Protein AF-A0A7Y3MS56-F1 (afdb_monomer)

Structure (mmCIF, N/CA/C/O backbone):
data_AF-A0A7Y3MS56-F1
#
_entry.id   AF-A0A7Y3MS56-F1
#
loop_
_atom_site.group_PDB
_atom_site.id
_atom_site.type_symbol
_atom_site.label_atom_id
_atom_site.label_alt_id
_atom_site.label_comp_id
_atom_site.label_asym_id
_atom_site.label_entity_id
_atom_site.label_seq_id
_atom_site.pdbx_PDB_ins_code
_atom_site.Cartn_x
_atom_site.Cartn_y
_atom_site.Cartn_z
_atom_site.occupancy
_atom_site.B_iso_or_equiv
_atom_site.auth_seq_id
_atom_site.auth_comp_id
_atom_site.auth_asym_id
_atom_site.auth_atom_id
_atom_site.pdbx_PDB_model_num
ATOM 1 N N . ARG A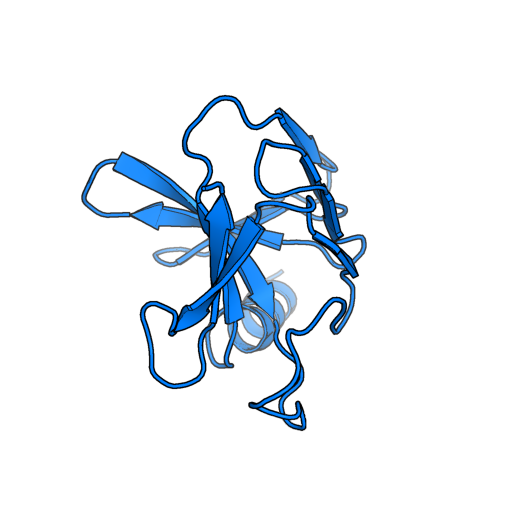 1 1 ? 13.239 -12.359 -15.893 1.00 61.53 1 ARG A N 1
ATOM 2 C CA . ARG A 1 1 ? 12.232 -11.264 -15.858 1.00 61.53 1 ARG A CA 1
ATOM 3 C C . ARG A 1 1 ? 10.798 -11.798 -15.799 1.00 61.53 1 ARG A C 1
ATOM 5 O O . ARG A 1 1 ? 10.112 -11.481 -14.840 1.00 61.53 1 ARG A O 1
ATOM 12 N N . GLN A 1 2 ? 10.362 -12.650 -16.736 1.00 67.19 2 GLN A N 1
ATOM 13 C CA . GLN A 1 2 ? 8.987 -13.186 -16.759 1.00 67.19 2 GLN A CA 1
ATOM 14 C C . GLN A 1 2 ? 8.591 -13.978 -15.497 1.00 67.19 2 GLN A C 1
ATOM 16 O O . GLN A 1 2 ? 7.520 -13.739 -14.955 1.00 67.19 2 GLN A O 1
ATOM 21 N N . ALA A 1 3 ? 9.474 -14.828 -14.955 1.00 72.62 3 ALA A N 1
ATOM 22 C CA . ALA A 1 3 ? 9.191 -15.578 -13.722 1.00 72.62 3 ALA A CA 1
ATOM 23 C C . ALA A 1 3 ? 8.921 -14.675 -12.496 1.00 72.62 3 ALA A C 1
ATOM 25 O O . ALA A 1 3 ? 8.065 -14.981 -11.674 1.00 72.62 3 ALA A O 1
ATOM 26 N N . ARG A 1 4 ? 9.604 -13.523 -12.403 1.00 71.25 4 ARG A N 1
ATOM 27 C CA . ARG A 1 4 ? 9.410 -12.547 -11.314 1.00 71.25 4 ARG A CA 1
ATOM 28 C C . ARG A 1 4 ? 8.077 -11.810 -11.459 1.00 71.25 4 ARG A C 1
ATOM 30 O O . ARG A 1 4 ? 7.377 -11.630 -10.475 1.00 71.25 4 ARG A O 1
ATOM 37 N N . VAL A 1 5 ? 7.694 -11.459 -12.688 1.00 74.25 5 VAL A N 1
ATOM 38 C CA . VAL A 1 5 ? 6.385 -10.855 -13.000 1.00 74.25 5 VAL A CA 1
ATOM 39 C C . VAL A 1 5 ? 5.240 -11.820 -12.672 1.00 74.25 5 VAL A C 1
ATOM 41 O O . VAL A 1 5 ? 4.266 -11.414 -12.044 1.00 74.25 5 VAL A O 1
ATOM 44 N N . ALA A 1 6 ? 5.373 -13.101 -13.026 1.00 75.19 6 ALA A N 1
ATOM 45 C CA . ALA A 1 6 ? 4.372 -14.121 -12.711 1.00 75.19 6 ALA A CA 1
ATOM 46 C C . ALA A 1 6 ? 4.211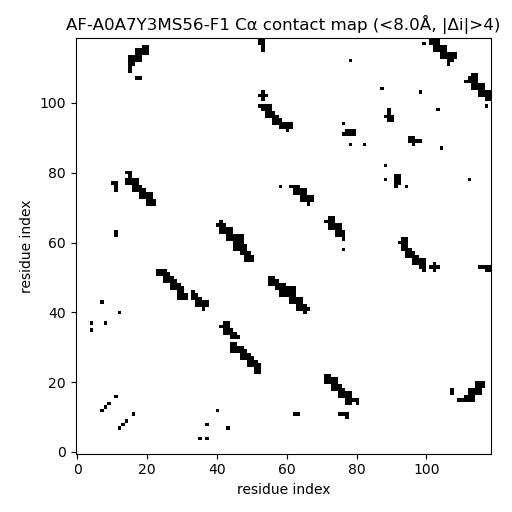 -14.334 -11.195 1.00 75.19 6 ALA A C 1
ATOM 48 O O . ALA A 1 6 ? 3.088 -14.361 -10.698 1.00 75.19 6 ALA A O 1
ATOM 49 N N . ALA A 1 7 ? 5.319 -14.408 -10.450 1.00 76.62 7 ALA A N 1
ATOM 50 C CA . ALA A 1 7 ? 5.285 -14.529 -8.992 1.00 76.62 7 ALA A CA 1
ATOM 51 C C . ALA A 1 7 ? 4.649 -13.301 -8.312 1.00 76.62 7 ALA A C 1
ATOM 53 O O . ALA A 1 7 ? 3.870 -13.446 -7.371 1.00 76.62 7 ALA A O 1
ATOM 54 N N . LEU A 1 8 ? 4.937 -12.089 -8.805 1.00 78.12 8 LEU A N 1
ATOM 55 C CA . LEU A 1 8 ? 4.306 -10.862 -8.311 1.00 78.12 8 LEU A CA 1
ATOM 56 C C . LEU A 1 8 ? 2.805 -10.843 -8.602 1.00 78.12 8 LEU A C 1
ATOM 58 O O . LEU A 1 8 ? 2.025 -10.491 -7.724 1.00 78.12 8 LEU A O 1
ATOM 62 N N . ARG A 1 9 ? 2.385 -11.275 -9.794 1.00 76.31 9 ARG A N 1
ATOM 63 C CA . ARG A 1 9 ? 0.964 -11.388 -10.133 1.00 76.31 9 ARG A CA 1
ATOM 64 C C . ARG A 1 9 ? 0.231 -12.340 -9.185 1.00 76.31 9 ARG A C 1
ATOM 66 O O . ARG A 1 9 ? -0.779 -11.946 -8.612 1.00 76.31 9 ARG A O 1
ATOM 73 N N . ALA A 1 10 ? 0.776 -13.534 -8.959 1.00 75.81 10 ALA A N 1
ATOM 74 C CA . ALA A 1 10 ? 0.177 -14.506 -8.046 1.00 75.81 10 ALA A CA 1
ATOM 75 C C . ALA A 1 10 ? 0.025 -13.944 -6.624 1.00 75.81 10 ALA A C 1
ATOM 77 O O . ALA A 1 10 ? -1.006 -14.116 -5.981 1.00 75.81 10 ALA A O 1
ATOM 78 N N . ARG A 1 11 ? 1.035 -13.210 -6.145 1.00 71.56 11 ARG A N 1
ATOM 79 C CA . ARG A 1 11 ? 1.038 -12.651 -4.790 1.00 71.56 11 ARG A CA 1
ATOM 80 C C . ARG A 1 11 ? 0.123 -11.437 -4.625 1.00 71.56 11 ARG A C 1
ATOM 82 O O . ARG A 1 11 ? -0.535 -11.329 -3.601 1.00 71.56 11 ARG A O 1
ATOM 89 N N . PHE A 1 12 ? 0.114 -10.513 -5.581 1.00 72.25 12 PHE A N 1
ATOM 90 C CA . PHE A 1 12 ? -0.552 -9.211 -5.438 1.00 72.25 12 PHE A CA 1
ATOM 91 C C . PHE A 1 12 ? -1.912 -9.124 -6.138 1.00 72.25 12 PHE A C 1
ATOM 93 O O . PHE A 1 12 ? -2.603 -8.124 -5.968 1.00 72.25 12 PHE A O 1
ATOM 100 N N . PHE A 1 13 ? -2.300 -10.128 -6.929 1.00 71.38 13 PHE A N 1
ATOM 101 C CA . PHE A 1 13 ? -3.567 -10.109 -7.658 1.00 71.38 13 PHE A CA 1
ATOM 102 C C . PHE A 1 13 ? -4.444 -11.329 -7.390 1.00 71.38 13 PHE A C 1
ATOM 104 O O . PHE A 1 13 ? -5.642 -11.163 -7.178 1.00 71.38 13 PHE A O 1
ATOM 111 N N . ASP A 1 14 ? -3.890 -12.540 -7.374 1.00 75.31 14 ASP A N 1
ATOM 112 C CA . ASP A 1 14 ? -4.724 -13.750 -7.295 1.00 75.31 14 ASP A CA 1
ATOM 113 C C . ASP A 1 14 ? -5.270 -14.011 -5.875 1.00 75.31 14 ASP A C 1
ATOM 115 O O . ASP A 1 14 ? -6.290 -14.679 -5.721 1.00 75.31 14 ASP A O 1
ATOM 119 N N . GLY A 1 15 ? -4.633 -13.447 -4.844 1.00 78.62 15 GLY A N 1
ATOM 120 C CA . GLY A 1 15 ? -5.063 -13.541 -3.446 1.00 78.62 15 GLY A CA 1
ATOM 121 C C . GLY A 1 15 ? -5.880 -12.340 -2.943 1.00 78.62 15 GLY A C 1
ATOM 122 O O . GLY A 1 15 ? -5.996 -11.325 -3.642 1.00 78.62 15 GLY A O 1
ATOM 123 N N . PRO A 1 16 ? -6.429 -12.432 -1.715 1.00 86.12 16 PRO A N 1
ATOM 124 C CA . PRO A 1 16 ? -7.053 -11.299 -1.040 1.00 86.12 16 PRO A CA 1
ATOM 125 C C . PRO A 1 16 ? -6.030 -10.183 -0.811 1.00 86.12 16 PRO A C 1
ATOM 127 O O . PRO A 1 16 ? -4.884 -10.440 -0.433 1.00 86.12 16 PRO A O 1
ATOM 130 N N . VAL A 1 17 ? -6.439 -8.931 -1.008 1.00 90.25 17 VAL A N 1
ATOM 131 C CA . VAL A 1 17 ? -5.563 -7.764 -0.831 1.00 90.25 17 VAL A CA 1
ATOM 132 C C . VAL A 1 17 ? -6.165 -6.713 0.085 1.00 90.25 17 VAL A C 1
ATOM 134 O O . VAL A 1 17 ? -7.381 -6.540 0.175 1.00 90.25 17 VAL A O 1
ATOM 137 N N . LEU A 1 18 ? -5.284 -5.974 0.749 1.00 90.69 18 LEU A N 1
ATOM 138 C CA . LEU A 1 18 ? -5.618 -4.737 1.423 1.00 90.69 18 LEU A CA 1
ATOM 139 C C . LEU A 1 18 ? -5.446 -3.596 0.430 1.00 90.69 18 LEU A C 1
ATOM 141 O O . LEU A 1 18 ? -4.382 -3.435 -0.165 1.00 90.69 18 LEU A O 1
ATOM 145 N N . VAL A 1 19 ? -6.496 -2.806 0.270 1.00 91.88 19 VAL A N 1
ATOM 146 C CA . VAL A 1 19 ? -6.565 -1.671 -0.642 1.00 91.88 19 VAL A CA 1
ATOM 147 C C . VAL A 1 19 ? -6.497 -0.376 0.159 1.00 91.88 19 VAL A C 1
ATOM 149 O O . VAL A 1 19 ? -7.237 -0.194 1.122 1.00 91.88 19 VAL A O 1
ATOM 152 N N . VAL A 1 20 ? -5.658 0.558 -0.273 1.00 90.81 20 VAL A N 1
ATOM 153 C CA . VAL A 1 20 ? -5.596 1.920 0.263 1.00 90.81 20 VAL A CA 1
ATOM 154 C C . VAL A 1 20 ? -5.901 2.895 -0.869 1.00 90.81 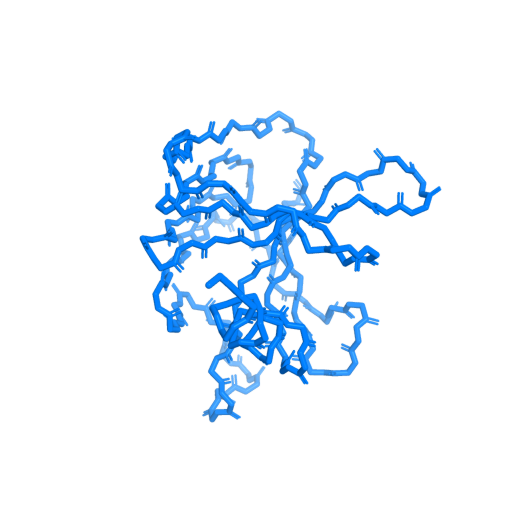20 VAL A C 1
ATOM 156 O O . VAL A 1 20 ? -5.265 2.848 -1.925 1.00 90.81 20 VAL A O 1
ATOM 159 N N . ASP A 1 21 ? -6.908 3.749 -0.681 1.00 86.62 21 ASP A N 1
ATOM 160 C CA . ASP A 1 21 ? -7.236 4.804 -1.645 1.00 86.62 21 ASP A CA 1
ATOM 161 C C . ASP A 1 21 ? -6.262 5.980 -1.470 1.00 86.62 21 ASP A C 1
ATOM 163 O O . ASP A 1 21 ? -6.016 6.424 -0.349 1.00 86.62 21 ASP A O 1
ATOM 167 N N . LEU A 1 22 ? -5.694 6.483 -2.571 1.00 82.00 22 LEU A N 1
ATOM 168 C CA . LEU A 1 22 ? -4.766 7.624 -2.547 1.00 82.00 22 LEU A CA 1
ATOM 169 C C . LEU A 1 22 ? -5.506 8.976 -2.543 1.00 82.00 22 LEU A C 1
ATOM 171 O O . LEU A 1 22 ?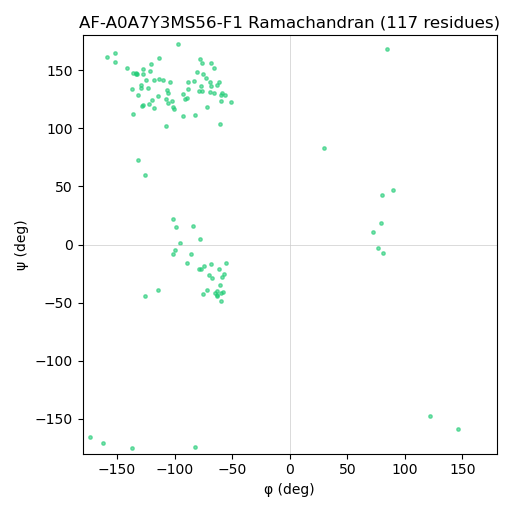 -4.933 10.024 -2.841 1.00 82.00 22 LEU A O 1
ATOM 175 N N . SER A 1 23 ? -6.803 8.980 -2.238 1.00 72.50 23 SER A N 1
ATOM 176 C CA . SER A 1 23 ? -7.587 10.203 -2.092 1.00 72.50 23 SER A CA 1
ATOM 177 C C . SER A 1 23 ? -7.161 11.014 -0.861 1.00 72.50 23 SER A C 1
ATOM 179 O O . SER A 1 23 ? -7.036 10.461 0.228 1.00 72.50 23 SER A O 1
ATOM 181 N N . GLY A 1 24 ? -7.033 12.338 -1.010 1.00 64.69 24 GLY A N 1
ATOM 182 C CA . GLY A 1 24 ? -6.987 13.264 0.132 1.00 64.69 24 GLY A CA 1
ATOM 183 C C . GLY A 1 24 ? -5.604 13.564 0.720 1.00 64.69 24 GLY A C 1
ATOM 184 O O . GLY A 1 24 ? -5.452 13.566 1.935 1.00 64.69 24 GLY A O 1
ATOM 185 N N . GLY A 1 25 ? -4.601 13.870 -0.110 1.00 70.38 25 GLY A N 1
ATOM 186 C CA . GLY A 1 25 ? -3.313 14.382 0.386 1.00 70.38 25 GLY A CA 1
ATOM 187 C C . GLY A 1 25 ? -2.375 13.296 0.916 1.00 70.38 25 GLY A C 1
ATOM 188 O O . GLY A 1 25 ? -1.740 13.461 1.952 1.00 70.38 25 GLY A O 1
ATOM 189 N N . THR A 1 26 ? -2.290 12.172 0.209 1.00 83.50 26 THR A N 1
ATOM 190 C CA . THR A 1 26 ? -1.331 11.108 0.514 1.00 83.50 26 THR A CA 1
ATOM 191 C C . THR A 1 26 ? 0.043 11.401 -0.085 1.00 83.50 26 THR A C 1
ATOM 193 O O . THR A 1 26 ? 0.132 11.811 -1.244 1.00 83.50 26 THR A O 1
ATOM 196 N N . ASN A 1 27 ? 1.110 11.100 0.651 1.00 89.31 27 ASN A N 1
ATOM 197 C CA . ASN A 1 27 ? 2.483 11.125 0.152 1.00 89.31 27 ASN A CA 1
ATOM 198 C C . ASN A 1 27 ? 3.062 9.707 0.133 1.00 89.31 27 ASN A C 1
ATOM 200 O O . ASN A 1 27 ? 2.805 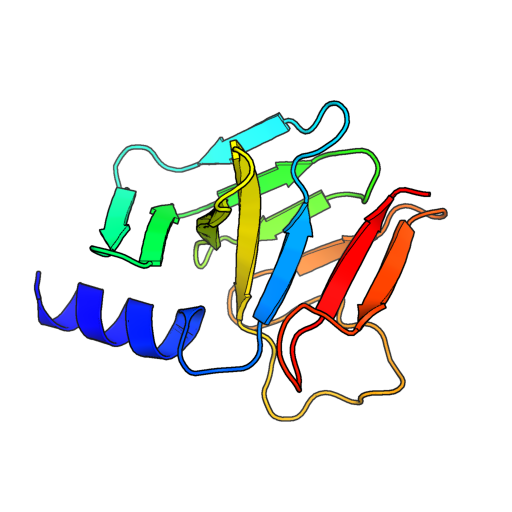8.932 1.054 1.00 89.31 27 ASN A O 1
ATOM 204 N N . TYR A 1 28 ? 3.856 9.367 -0.881 1.00 91.38 28 TYR A N 1
ATOM 205 C CA . TYR A 1 28 ? 4.502 8.058 -0.955 1.00 91.38 28 TYR A CA 1
ATOM 206 C C . TYR A 1 28 ? 5.961 8.143 -1.386 1.00 91.38 28 TYR A C 1
ATOM 208 O O . TYR A 1 28 ? 6.349 8.998 -2.179 1.00 91.38 28 TYR A O 1
ATOM 216 N N . THR A 1 29 ? 6.763 7.219 -0.873 1.00 93.50 29 THR A N 1
ATOM 217 C CA . THR A 1 29 ? 8.142 6.983 -1.295 1.00 93.50 29 THR A CA 1
ATOM 218 C C . THR A 1 29 ? 8.277 5.547 -1.780 1.00 93.50 29 THR A C 1
ATOM 220 O O . THR A 1 29 ? 7.549 4.651 -1.352 1.00 93.50 29 THR A O 1
ATOM 223 N N . PHE A 1 30 ? 9.183 5.327 -2.726 1.00 93.81 30 PHE A N 1
ATOM 224 C CA . PHE A 1 30 ? 9.418 4.015 -3.314 1.00 93.81 30 PHE A CA 1
ATOM 225 C C . PHE A 1 30 ? 10.858 3.887 -3.798 1.00 93.81 30 PHE A C 1
ATOM 227 O O . PHE A 1 30 ? 11.548 4.895 -3.966 1.00 93.81 30 PHE A O 1
ATOM 234 N N . ASN A 1 31 ? 11.302 2.659 -4.068 1.00 90.75 31 ASN A N 1
ATOM 235 C CA . ASN A 1 31 ? 12.583 2.431 -4.726 1.00 90.75 31 ASN A CA 1
ATOM 236 C C . ASN A 1 31 ? 12.446 2.578 -6.259 1.00 90.75 31 ASN A C 1
ATOM 238 O O . ASN A 1 31 ? 11.836 1.713 -6.893 1.00 90.75 31 ASN A O 1
ATOM 242 N N . PRO A 1 32 ? 13.038 3.609 -6.896 1.00 90.62 32 PRO A N 1
ATOM 243 C CA . PRO A 1 32 ? 12.932 3.807 -8.344 1.00 90.62 32 PRO A CA 1
ATOM 244 C C . PRO A 1 32 ? 13.668 2.736 -9.164 1.00 90.62 32 PRO A C 1
ATOM 246 O O . PRO A 1 32 ? 13.391 2.582 -10.351 1.00 90.62 32 PRO A O 1
ATOM 249 N N . HIS A 1 33 ? 14.578 1.976 -8.548 1.00 92.88 33 HIS A N 1
ATOM 250 C CA . HIS A 1 33 ? 15.310 0.894 -9.207 1.00 92.88 33 HIS A CA 1
ATOM 251 C C . HIS A 1 33 ? 14.559 -0.450 -9.204 1.00 92.88 33 HIS A C 1
ATOM 253 O O . HIS A 1 33 ? 14.998 -1.382 -9.875 1.00 92.88 33 HIS A O 1
ATOM 259 N N . ASP A 1 34 ? 13.431 -0.562 -8.491 1.00 90.69 34 ASP A N 1
ATOM 260 C CA . ASP A 1 34 ? 12.607 -1.780 -8.416 1.00 90.69 34 ASP A CA 1
ATOM 261 C C . ASP A 1 34 ? 11.152 -1.474 -8.796 1.00 90.69 34 ASP A C 1
ATOM 263 O O . ASP A 1 34 ? 10.224 -1.626 -8.006 1.00 90.69 34 ASP A O 1
ATOM 267 N N . VAL A 1 35 ? 10.958 -0.986 -10.023 1.00 92.38 35 VAL A N 1
ATOM 268 C CA . VAL A 1 35 ? 9.636 -0.664 -10.576 1.00 92.38 35 VAL A CA 1
ATOM 269 C C . VAL A 1 35 ? 9.321 -1.596 -11.737 1.00 92.38 35 VAL A C 1
ATOM 271 O O . VAL A 1 35 ? 10.105 -1.744 -12.682 1.00 92.38 35 VAL A O 1
ATOM 274 N N . HIS A 1 36 ? 8.156 -2.238 -11.681 1.00 89.81 36 HIS A N 1
ATOM 275 C CA . HIS A 1 36 ? 7.736 -3.224 -12.670 1.00 89.81 36 HIS A CA 1
ATOM 276 C C . HIS A 1 36 ? 6.273 -3.020 -13.063 1.00 89.81 36 HIS A C 1
ATOM 278 O O . HIS A 1 36 ? 5.367 -3.276 -12.275 1.00 89.81 36 HIS A O 1
ATOM 284 N N . ALA A 1 37 ? 6.039 -2.606 -14.308 1.00 89.12 37 ALA A N 1
ATOM 285 C CA . ALA A 1 37 ? 4.701 -2.629 -14.886 1.00 89.12 37 ALA A CA 1
ATOM 286 C C . ALA A 1 37 ? 4.218 -4.083 -15.026 1.00 89.12 37 ALA A C 1
ATOM 288 O O . ALA A 1 37 ? 4.936 -4.943 -15.545 1.00 89.12 37 ALA A O 1
ATOM 289 N N . LEU A 1 38 ? 3.010 -4.342 -14.538 1.00 84.94 38 LEU A N 1
ATOM 290 C CA . LEU A 1 38 ? 2.273 -5.585 -14.704 1.00 84.94 38 LEU A CA 1
ATOM 291 C C . LEU A 1 38 ? 1.143 -5.295 -15.695 1.00 84.94 38 LEU A C 1
ATOM 293 O O . LEU A 1 38 ? 0.143 -4.668 -15.335 1.00 84.94 38 LEU A O 1
ATOM 297 N N . ASP A 1 39 ? 1.332 -5.707 -16.950 1.00 81.19 39 ASP A N 1
ATOM 298 C CA . ASP A 1 39 ? 0.424 -5.380 -18.053 1.00 81.19 39 ASP A CA 1
ATOM 299 C C . ASP A 1 39 ? -1.037 -5.705 -17.703 1.00 81.19 39 ASP A C 1
ATOM 301 O O . ASP A 1 39 ? -1.381 -6.832 -17.343 1.00 81.19 39 ASP A O 1
ATOM 305 N N . GLY A 1 40 ? -1.897 -4.684 -17.778 1.00 80.56 40 GLY A N 1
ATOM 306 C CA . GLY A 1 40 ? -3.328 -4.784 -17.478 1.00 80.56 40 GLY A CA 1
ATOM 307 C C . GLY A 1 40 ? -3.706 -4.846 -15.992 1.00 80.56 40 GLY A C 1
ATOM 308 O O . GLY A 1 40 ? -4.898 -4.852 -15.692 1.00 80.56 40 GLY A O 1
ATOM 309 N N . LEU A 1 41 ? -2.738 -4.868 -15.067 1.00 82.44 41 LEU A N 1
ATOM 310 C CA . LEU A 1 41 ? -2.986 -4.985 -13.622 1.00 82.44 41 LEU A CA 1
ATOM 311 C C . LEU A 1 41 ? -2.567 -3.739 -12.837 1.00 82.44 41 LEU A C 1
ATOM 313 O O . LEU A 1 41 ? -3.271 -3.347 -11.911 1.00 82.44 41 LEU A O 1
ATOM 317 N N . GLY A 1 42 ? -1.447 -3.111 -13.198 1.00 89.38 42 GLY A N 1
ATOM 318 C CA . GLY A 1 42 ? -0.914 -1.933 -12.510 1.00 89.38 42 GLY A CA 1
ATOM 319 C C . GLY A 1 42 ? 0.610 -1.898 -12.519 1.00 89.38 42 GLY A C 1
ATOM 320 O O . GLY A 1 42 ? 1.251 -2.557 -13.333 1.00 89.38 42 GLY A O 1
ATOM 321 N N . THR A 1 43 ? 1.204 -1.156 -11.591 1.00 92.06 43 THR A N 1
ATOM 322 C CA . THR A 1 43 ? 2.660 -1.048 -11.448 1.00 92.06 43 THR A CA 1
ATOM 323 C C . THR A 1 43 ? 3.079 -1.486 -10.056 1.00 92.06 43 THR A C 1
ATOM 325 O O . THR A 1 43 ? 2.641 -0.918 -9.056 1.00 92.06 43 THR A O 1
ATOM 328 N N . TYR A 1 44 ? 3.927 -2.507 -9.990 1.00 92.25 44 TYR A N 1
ATOM 329 C CA . TYR A 1 44 ? 4.597 -2.900 -8.761 1.00 92.25 44 TYR A CA 1
ATOM 330 C C . TYR A 1 44 ? 5.734 -1.923 -8.458 1.00 92.25 44 TYR A C 1
ATOM 332 O O . TYR A 1 44 ? 6.565 -1.631 -9.324 1.00 92.25 44 TYR A O 1
ATOM 340 N N . TYR A 1 45 ? 5.770 -1.469 -7.213 1.00 92.75 45 TYR A N 1
ATOM 341 C CA . TYR A 1 45 ? 6.821 -0.648 -6.642 1.00 92.75 45 TYR A CA 1
ATOM 342 C C . TYR A 1 45 ? 7.472 -1.418 -5.494 1.00 92.75 45 TYR A C 1
ATOM 344 O O . TYR A 1 45 ? 6.812 -1.729 -4.503 1.00 92.75 45 TYR A O 1
ATOM 352 N N . GLY A 1 46 ? 8.761 -1.723 -5.621 1.00 90.69 46 GLY A N 1
ATOM 353 C CA . GLY A 1 46 ? 9.575 -2.258 -4.535 1.00 90.69 46 GLY A CA 1
ATOM 354 C C . GLY A 1 46 ? 9.805 -1.220 -3.442 1.00 90.69 46 GLY A C 1
ATOM 355 O O . GLY A 1 46 ? 9.716 -0.021 -3.709 1.00 90.69 46 GLY A O 1
ATOM 356 N N . THR A 1 47 ? 10.088 -1.698 -2.224 1.00 93.06 47 THR A N 1
ATOM 357 C CA . THR A 1 47 ? 10.233 -0.911 -0.983 1.00 93.06 47 THR A CA 1
ATOM 358 C C . THR A 1 47 ? 9.367 0.342 -0.988 1.00 93.06 47 THR A C 1
ATOM 360 O O . THR A 1 47 ? 9.828 1.428 -1.332 1.00 93.06 47 THR A O 1
ATOM 363 N N . PHE A 1 48 ? 8.100 0.181 -0.639 1.00 94.69 48 PHE A N 1
ATOM 364 C CA . PHE A 1 48 ? 7.096 1.224 -0.764 1.00 94.69 48 PHE A CA 1
ATOM 365 C C . PHE A 1 48 ? 6.673 1.736 0.613 1.00 94.69 48 PHE A C 1
ATOM 367 O O . PHE A 1 48 ? 6.532 0.954 1.548 1.00 94.69 48 PHE A O 1
ATOM 374 N N . ARG A 1 49 ? 6.447 3.040 0.750 1.00 94.81 49 ARG A N 1
ATOM 375 C CA . ARG A 1 49 ? 5.877 3.648 1.957 1.00 94.81 49 ARG A CA 1
ATOM 376 C C . ARG A 1 49 ? 4.848 4.686 1.552 1.00 94.81 49 ARG A C 1
ATOM 378 O O . ARG A 1 49 ? 5.124 5.505 0.684 1.00 94.81 49 ARG A O 1
ATOM 385 N N . LEU A 1 50 ? 3.683 4.669 2.183 1.00 93.75 50 LEU A N 1
ATOM 386 C CA . LEU A 1 50 ? 2.580 5.589 1.921 1.00 93.75 50 LEU A CA 1
ATOM 387 C C . LEU A 1 50 ? 2.069 6.135 3.245 1.00 93.75 50 LEU A C 1
ATOM 389 O O . LEU A 1 50 ? 1.764 5.372 4.153 1.00 93.75 50 LEU A O 1
ATOM 393 N N . ALA A 1 51 ? 1.956 7.451 3.337 1.00 92.19 51 ALA A N 1
ATOM 394 C CA . ALA A 1 51 ? 1.419 8.140 4.497 1.00 92.19 51 ALA A CA 1
ATOM 395 C C . ALA A 1 51 ? 0.264 9.044 4.068 1.00 92.19 51 ALA A C 1
ATOM 397 O O . ALA A 1 51 ? 0.313 9.682 3.013 1.00 92.19 51 ALA A O 1
ATOM 398 N N . GLY A 1 52 ? -0.772 9.116 4.893 1.00 91.06 52 GLY A N 1
ATOM 399 C CA . GLY A 1 52 ? -1.910 9.990 4.658 1.00 91.06 52 GLY A CA 1
ATOM 400 C C . GLY A 1 52 ? -2.887 9.998 5.829 1.00 91.06 52 GLY A C 1
ATOM 401 O O . GLY A 1 52 ? -2.569 9.491 6.903 1.00 91.06 52 GLY A O 1
ATOM 402 N N . PRO A 1 53 ? -4.103 10.529 5.626 1.00 89.38 53 PRO A N 1
ATOM 403 C CA . PRO A 1 53 ? -5.121 10.595 6.677 1.00 89.38 53 PRO A CA 1
ATOM 404 C C . PRO A 1 53 ? -5.561 9.222 7.210 1.00 89.38 53 PRO A C 1
ATOM 406 O O . PRO A 1 53 ? -6.060 9.120 8.326 1.00 89.38 53 PRO A O 1
ATOM 409 N N . PHE A 1 54 ? -5.352 8.157 6.429 1.00 88.88 54 PHE A N 1
ATOM 410 C CA . PHE A 1 54 ? -5.618 6.782 6.850 1.00 88.88 54 PHE A CA 1
ATOM 411 C C . PHE A 1 54 ? -4.570 6.241 7.844 1.00 88.88 54 PHE A C 1
ATOM 413 O O . PHE A 1 54 ? -4.830 5.249 8.522 1.00 88.88 54 PHE A O 1
ATOM 420 N N . GLY A 1 55 ? -3.388 6.864 7.919 1.00 90.94 55 GLY A N 1
ATOM 421 C CA . GLY A 1 55 ? -2.237 6.378 8.674 1.00 90.94 55 GLY A CA 1
ATOM 422 C C . GLY A 1 55 ? -1.000 6.163 7.800 1.00 90.94 55 GLY A C 1
ATOM 423 O O . GLY A 1 55 ? -0.770 6.904 6.839 1.00 90.94 55 GLY A O 1
ATOM 424 N N . ILE A 1 56 ? -0.184 5.168 8.154 1.00 93.00 56 ILE A N 1
ATOM 425 C CA . ILE A 1 56 ? 1.102 4.877 7.508 1.00 93.00 56 ILE A CA 1
ATOM 426 C C . ILE A 1 56 ? 1.149 3.407 7.097 1.00 93.00 56 ILE A C 1
ATOM 428 O O . ILE A 1 56 ? 1.080 2.514 7.932 1.00 93.00 56 ILE A O 1
ATOM 432 N N . LEU A 1 57 ? 1.303 3.163 5.799 1.00 93.88 57 LEU A N 1
ATOM 433 C CA . LEU A 1 57 ? 1.581 1.852 5.225 1.00 93.88 57 LEU A CA 1
ATOM 434 C C . LEU A 1 57 ? 3.071 1.764 4.892 1.00 93.88 57 LEU A C 1
ATOM 436 O O . LEU A 1 57 ? 3.555 2.496 4.026 1.00 93.88 57 LEU A O 1
ATOM 440 N N . GLU A 1 58 ? 3.778 0.832 5.518 1.00 94.75 58 GLU A N 1
ATOM 441 C CA . GLU A 1 58 ? 5.143 0.467 5.147 1.00 94.75 58 GLU A CA 1
ATOM 442 C C . GLU A 1 58 ? 5.131 -0.899 4.472 1.00 94.75 58 GLU A C 1
ATOM 444 O O . GLU A 1 58 ? 4.630 -1.874 5.011 1.00 94.75 58 GLU A O 1
ATOM 449 N N . ALA A 1 59 ? 5.677 -0.989 3.268 1.00 94.75 59 ALA A N 1
ATOM 450 C CA . ALA A 1 59 ? 5.690 -2.196 2.458 1.00 94.75 59 ALA A CA 1
ATOM 451 C C . ALA A 1 59 ? 7.107 -2.445 1.919 1.00 94.75 59 ALA A C 1
ATOM 453 O O . ALA A 1 59 ? 7.370 -2.248 0.727 1.00 94.75 59 ALA A O 1
ATOM 454 N N . PRO A 1 60 ? 8.058 -2.882 2.769 1.00 93.25 60 PRO A N 1
ATOM 455 C CA . PRO A 1 60 ? 9.402 -3.253 2.324 1.00 93.25 60 PRO A CA 1
ATOM 456 C C . PRO A 1 60 ? 9.385 -4.385 1.283 1.00 93.25 60 PRO A C 1
ATOM 458 O O . PRO A 1 60 ? 10.253 -4.436 0.417 1.00 93.25 60 PRO A O 1
ATOM 461 N N . GLY A 1 61 ? 8.367 -5.253 1.314 1.00 89.88 61 GLY A N 1
ATOM 462 C CA . GLY A 1 61 ? 8.111 -6.280 0.298 1.00 89.88 61 GLY A CA 1
ATOM 463 C C . GLY A 1 61 ? 7.459 -5.761 -0.989 1.00 89.88 61 GLY A C 1
ATOM 464 O O . GLY A 1 61 ? 7.125 -6.568 -1.856 1.00 89.88 61 GLY A O 1
ATOM 465 N N . GLY A 1 62 ? 7.277 -4.444 -1.096 1.00 92.31 62 GLY A N 1
ATOM 466 C CA . GLY A 1 62 ? 6.672 -3.749 -2.221 1.00 92.31 62 GLY A CA 1
ATOM 467 C C . GLY A 1 62 ? 5.148 -3.686 -2.175 1.00 92.31 62 GLY A C 1
ATOM 468 O O . GLY A 1 62 ? 4.485 -4.359 -1.384 1.00 92.31 62 GLY A O 1
ATOM 469 N N . ALA A 1 63 ? 4.594 -2.854 -3.049 1.00 93.50 63 ALA A N 1
ATOM 470 C CA . ALA A 1 63 ? 3.161 -2.656 -3.195 1.00 93.50 63 ALA A CA 1
ATOM 471 C C . ALA A 1 63 ? 2.775 -2.503 -4.670 1.00 93.50 63 ALA A C 1
ATOM 473 O O . ALA A 1 63 ? 3.564 -2.036 -5.493 1.00 93.50 63 ALA A O 1
ATOM 474 N N . LEU A 1 64 ? 1.547 -2.888 -5.010 1.00 93.06 64 LEU A N 1
ATOM 475 C CA . LEU A 1 64 ? 1.006 -2.749 -6.359 1.00 93.06 64 LEU A CA 1
ATOM 476 C C . LEU A 1 64 ? 0.102 -1.517 -6.419 1.00 93.06 64 LEU A C 1
ATOM 478 O O . LEU A 1 64 ? -0.933 -1.464 -5.754 1.00 93.06 64 LEU A O 1
ATOM 482 N N . MET A 1 65 ? 0.482 -0.535 -7.232 1.00 92.31 65 MET A N 1
ATOM 483 C CA . MET A 1 65 ? -0.351 0.627 -7.519 1.00 92.31 65 MET A CA 1
ATOM 484 C C . MET A 1 65 ? -1.208 0.354 -8.750 1.00 92.31 65 MET A C 1
ATOM 486 O O . MET A 1 65 ? -0.695 0.037 -9.824 1.00 92.31 65 MET A O 1
ATOM 490 N N . ILE A 1 66 ? -2.515 0.512 -8.593 1.00 90.88 66 ILE A N 1
ATOM 491 C CA . ILE A 1 66 ? -3.503 0.309 -9.645 1.00 90.88 66 ILE A CA 1
ATOM 492 C C . ILE A 1 66 ? -4.234 1.617 -9.919 1.00 90.88 66 ILE A C 1
ATOM 494 O O . ILE A 1 66 ? -4.564 2.371 -9.000 1.00 90.88 66 ILE A O 1
ATOM 498 N N . GLU A 1 67 ? -4.522 1.879 -11.187 1.00 86.75 67 GLU A N 1
ATOM 499 C CA . GLU A 1 67 ? -5.394 2.973 -11.587 1.00 86.75 67 GLU A CA 1
ATOM 500 C C . GLU A 1 67 ? -6.768 2.412 -11.948 1.00 86.75 67 GLU A C 1
ATOM 502 O O . GLU A 1 67 ? -6.918 1.507 -12.766 1.00 86.75 67 GLU A O 1
ATOM 507 N N . THR A 1 68 ? -7.796 2.920 -11.281 1.00 81.19 68 THR A N 1
ATOM 508 C CA . THR A 1 68 ? -9.177 2.522 -11.547 1.00 81.19 68 THR A CA 1
ATOM 509 C C . THR A 1 68 ? -9.703 3.208 -12.805 1.00 81.19 68 THR A C 1
ATOM 511 O O . THR A 1 68 ? -9.267 4.298 -13.162 1.00 81.19 68 THR A O 1
ATOM 514 N N . LYS A 1 69 ? -10.757 2.647 -13.414 1.00 75.94 69 LYS A N 1
ATOM 515 C CA . LYS A 1 69 ? -11.438 3.233 -14.589 1.00 75.94 69 LYS A CA 1
ATOM 516 C C . LYS A 1 69 ? -11.936 4.676 -14.396 1.00 75.94 69 LYS A C 1
ATOM 518 O O . LYS A 1 69 ? -12.286 5.330 -15.367 1.00 75.94 69 LYS A O 1
ATOM 523 N N . ARG A 1 70 ? -12.015 5.162 -13.151 1.00 76.69 70 ARG A N 1
ATOM 524 C CA . ARG A 1 70 ? -12.433 6.530 -12.802 1.00 76.69 70 ARG A CA 1
ATOM 525 C C . ARG A 1 70 ? -11.246 7.473 -12.534 1.00 76.69 70 ARG A C 1
ATOM 527 O O . ARG A 1 70 ? -11.447 8.505 -11.904 1.00 76.69 70 ARG A O 1
ATOM 534 N N . GLY A 1 71 ? -10.024 7.098 -12.927 1.00 79.06 71 GLY A N 1
ATOM 535 C CA . GLY A 1 71 ? -8.802 7.895 -12.738 1.00 79.06 71 GLY A CA 1
ATOM 536 C C . GLY A 1 71 ? -8.293 7.958 -11.293 1.00 79.06 71 GLY A C 1
ATOM 537 O O . GLY A 1 71 ? -7.419 8.759 -10.973 1.00 79.06 71 GLY A O 1
ATOM 538 N N . ARG A 1 72 ? -8.843 7.141 -10.382 1.00 82.69 72 ARG A N 1
ATOM 539 C CA . ARG A 1 72 ? -8.364 7.070 -8.990 1.00 82.69 72 ARG A CA 1
ATOM 540 C C . ARG A 1 72 ? -7.256 6.045 -8.868 1.00 82.69 72 ARG A C 1
ATOM 542 O O . ARG A 1 72 ? -7.435 4.915 -9.328 1.00 82.69 72 ARG A O 1
ATOM 549 N N . ARG A 1 73 ? -6.173 6.416 -8.191 1.00 88.88 73 ARG A N 1
ATOM 550 C CA . ARG A 1 73 ? -5.073 5.511 -7.852 1.00 88.88 73 ARG A CA 1
ATOM 551 C C . ARG A 1 73 ? -5.345 4.829 -6.521 1.00 88.88 73 ARG A C 1
ATOM 553 O O . ARG A 1 73 ? -5.833 5.453 -5.583 1.00 88.88 73 ARG A O 1
ATOM 560 N N . ARG A 1 74 ? -5.021 3.547 -6.450 1.00 90.75 74 ARG A N 1
ATOM 561 C CA . ARG A 1 74 ? -5.088 2.747 -5.229 1.00 90.75 74 ARG A CA 1
ATOM 562 C C . ARG A 1 74 ? -3.800 1.971 -5.077 1.00 90.75 74 ARG A C 1
ATOM 564 O O . ARG A 1 74 ? -3.217 1.548 -6.071 1.00 90.75 74 ARG A O 1
ATOM 571 N N . VAL A 1 75 ? -3.380 1.772 -3.842 1.00 92.19 75 VAL A N 1
ATOM 572 C CA . VAL A 1 75 ? -2.272 0.882 -3.508 1.00 92.19 75 VAL A CA 1
ATOM 573 C C . VAL A 1 75 ? -2.843 -0.401 -2.935 1.00 92.19 75 VAL A C 1
ATOM 575 O O . VAL A 1 75 ? -3.823 -0.374 -2.196 1.00 92.19 75 VAL A O 1
ATOM 578 N N . THR A 1 76 ? -2.243 -1.523 -3.311 1.00 92.00 76 THR A N 1
ATOM 579 C CA . THR A 1 76 ? -2.652 -2.854 -2.879 1.00 92.00 76 THR A CA 1
ATOM 580 C C . THR A 1 76 ? -1.464 -3.636 -2.338 1.00 92.00 76 THR A C 1
ATOM 582 O O . THR A 1 76 ? -0.366 -3.599 -2.905 1.00 92.00 76 THR A O 1
ATOM 585 N N . VAL A 1 77 ? -1.689 -4.334 -1.227 1.00 91.81 77 VAL A N 1
ATOM 586 C CA . VAL A 1 77 ? -0.722 -5.232 -0.581 1.00 91.81 77 VAL A CA 1
ATOM 587 C C . VAL A 1 77 ? -1.410 -6.555 -0.214 1.00 91.81 77 VAL A C 1
ATOM 589 O O . VAL A 1 77 ? -2.610 -6.554 0.062 1.00 91.81 77 VAL A O 1
ATOM 592 N N . PRO A 1 78 ? -0.704 -7.698 -0.240 1.00 90.19 78 PRO A N 1
ATOM 593 C CA . PRO A 1 78 ? -1.311 -9.013 -0.038 1.00 90.19 78 PRO A CA 1
ATOM 594 C C . PRO A 1 78 ? -1.782 -9.207 1.401 1.00 90.19 78 PRO A C 1
ATOM 596 O O . PRO A 1 78 ? -1.011 -9.000 2.334 1.00 90.19 78 PRO A O 1
ATOM 599 N N . LEU A 1 79 ? -3.011 -9.666 1.600 1.00 86.19 79 LEU A N 1
ATOM 600 C CA . LEU A 1 79 ? -3.480 -10.066 2.924 1.00 86.19 79 LEU A CA 1
ATOM 601 C C . LEU A 1 79 ? -2.994 -11.484 3.267 1.00 86.19 79 LEU A C 1
ATOM 603 O O . LEU A 1 79 ? -2.866 -12.319 2.370 1.00 86.19 79 LEU A O 1
ATOM 607 N N . PRO A 1 80 ? -2.737 -11.786 4.552 1.00 76.25 80 PRO A N 1
ATOM 608 C CA . PRO A 1 80 ? -2.547 -13.164 4.986 1.00 76.25 80 PRO A CA 1
ATOM 609 C C . PRO A 1 80 ? -3.831 -13.981 4.757 1.00 76.25 80 PRO A C 1
ATOM 611 O O . PRO A 1 80 ? -4.938 -13.500 5.011 1.00 76.25 80 PRO A O 1
ATOM 614 N N . ASN A 1 81 ? -3.684 -15.209 4.250 1.00 68.12 81 ASN A N 1
ATOM 615 C CA . ASN A 1 81 ? -4.810 -16.094 3.916 1.00 68.12 81 ASN A CA 1
ATOM 616 C C . ASN A 1 81 ? -5.552 -16.613 5.160 1.00 68.12 81 ASN A C 1
ATOM 618 O O . ASN A 1 81 ? -6.732 -16.939 5.081 1.00 68.12 81 ASN A O 1
ATOM 622 N N . ASP A 1 82 ? -4.863 -16.681 6.294 1.00 65.00 82 ASP A N 1
ATOM 623 C CA . ASP A 1 82 ? -5.301 -17.206 7.589 1.00 65.00 82 ASP A CA 1
ATOM 624 C C . ASP A 1 82 ? -5.698 -16.102 8.581 1.00 65.00 82 ASP A C 1
ATOM 626 O O . ASP A 1 82 ? -5.701 -16.304 9.793 1.00 65.00 82 ASP A O 1
ATOM 630 N N . ARG A 1 83 ? -6.038 -14.914 8.076 1.00 69.06 83 ARG A N 1
ATOM 631 C CA . ARG A 1 83 ? -6.419 -13.791 8.931 1.00 69.06 83 ARG A CA 1
ATOM 632 C C . ARG A 1 83 ? -7.766 -14.014 9.608 1.00 69.06 83 ARG A C 1
ATOM 634 O O . ARG A 1 83 ? -8.741 -14.423 8.971 1.00 69.06 83 ARG A O 1
ATOM 641 N N . ASP A 1 84 ? -7.823 -13.621 10.873 1.00 63.78 84 ASP A N 1
ATOM 642 C CA . ASP A 1 84 ? -9.083 -13.371 11.555 1.00 63.78 84 ASP A CA 1
ATOM 643 C C . ASP A 1 84 ? -9.843 -12.261 10.806 1.00 63.78 84 ASP A C 1
ATOM 645 O O . ASP A 1 84 ? -9.280 -11.219 10.455 1.00 63.78 84 ASP A O 1
ATOM 649 N N . ARG A 1 85 ? -11.113 -12.519 10.483 1.00 62.94 85 ARG A N 1
ATOM 650 C CA . ARG A 1 85 ? -11.967 -11.562 9.768 1.00 62.94 85 ARG A CA 1
ATOM 651 C C . ARG A 1 85 ? -12.502 -10.473 10.693 1.00 62.94 85 ARG A C 1
ATOM 653 O O . ARG A 1 85 ? -12.854 -9.410 10.185 1.00 62.94 85 ARG A O 1
ATOM 660 N N . ASP A 1 86 ? -12.516 -10.726 11.999 1.00 63.06 86 ASP A N 1
ATOM 661 C CA . ASP A 1 86 ? -13.051 -9.817 13.009 1.00 63.06 86 ASP A CA 1
ATOM 662 C C . ASP A 1 86 ? -11.983 -8.840 13.528 1.00 63.06 86 ASP A C 1
ATOM 664 O O . ASP A 1 86 ? -12.310 -7.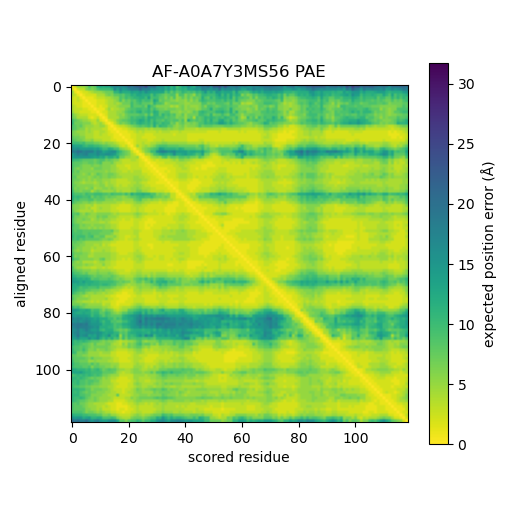788 14.079 1.00 63.06 86 ASP A O 1
ATOM 668 N N . THR A 1 87 ? -10.701 -9.134 13.276 1.00 65.75 87 THR A N 1
ATOM 669 C CA . THR A 1 87 ? -9.572 -8.283 13.667 1.00 65.75 87 THR A CA 1
ATOM 670 C C . THR A 1 87 ? -8.975 -7.555 12.450 1.00 65.75 87 THR A C 1
ATOM 672 O O . THR A 1 87 ? -8.515 -8.201 11.504 1.00 65.75 87 THR A O 1
ATOM 675 N N . PRO A 1 88 ? -8.923 -6.208 12.444 1.00 67.81 88 PRO A N 1
ATOM 676 C CA . PRO A 1 88 ? -8.302 -5.447 11.362 1.00 67.81 88 PRO A CA 1
ATOM 677 C C . PRO A 1 88 ? -6.810 -5.804 11.205 1.00 67.81 88 PRO A C 1
ATOM 679 O O . PRO A 1 88 ? -6.049 -5.666 12.167 1.00 67.81 88 PRO A O 1
ATOM 682 N N . PRO A 1 89 ? -6.347 -6.240 10.018 1.00 69.94 89 PRO A N 1
ATOM 683 C CA . PRO A 1 89 ? -4.945 -6.573 9.828 1.00 69.94 89 PRO A CA 1
ATOM 684 C C . PRO A 1 89 ? -4.105 -5.296 9.803 1.00 69.94 89 PRO A C 1
ATOM 686 O O . PRO A 1 89 ? -4.246 -4.453 8.918 1.00 69.94 89 PRO A O 1
ATOM 689 N N . VAL A 1 90 ? -3.193 -5.197 10.763 1.00 82.12 90 VAL A N 1
ATOM 690 C CA . VAL A 1 90 ? -2.169 -4.143 10.845 1.00 82.12 90 VAL A CA 1
ATOM 691 C C . VAL A 1 90 ? -0.834 -4.586 10.241 1.00 82.12 90 VAL A C 1
ATOM 693 O O . VAL A 1 90 ? 0.139 -3.842 10.249 1.00 82.12 90 VAL A O 1
ATOM 696 N N . ALA A 1 91 ? -0.755 -5.810 9.716 1.00 85.56 91 ALA A N 1
ATOM 697 C CA . ALA A 1 91 ? 0.421 -6.331 9.034 1.00 85.56 91 ALA A CA 1
ATOM 698 C C . ALA A 1 91 ? 0.065 -7.500 8.112 1.00 85.56 91 ALA A C 1
ATOM 700 O O . ALA A 1 91 ? -0.968 -8.156 8.262 1.00 85.56 91 ALA A O 1
ATOM 701 N N . GLY A 1 92 ? 0.964 -7.785 7.177 1.00 85.94 92 GLY A N 1
ATOM 702 C CA . GLY A 1 92 ? 0.905 -8.951 6.312 1.00 85.94 92 GLY A CA 1
ATOM 703 C C . GLY A 1 92 ? 2.263 -9.239 5.671 1.00 85.94 92 GLY A C 1
ATOM 704 O O . GLY A 1 92 ? 3.279 -8.647 6.046 1.00 85.94 92 GLY A O 1
ATOM 705 N N . PRO A 1 93 ? 2.328 -10.167 4.702 1.00 83.69 93 PRO A N 1
ATOM 706 C CA . PRO A 1 93 ? 3.596 -10.580 4.115 1.00 83.69 93 PRO A CA 1
ATOM 707 C C . PRO A 1 93 ? 4.329 -9.415 3.437 1.00 83.69 93 PRO A C 1
ATOM 709 O O . PRO A 1 93 ? 4.016 -9.043 2.303 1.00 83.69 93 PRO A O 1
ATOM 712 N N . GLY A 1 94 ? 5.361 -8.890 4.099 1.00 87.62 94 GLY A N 1
ATOM 713 C CA . GLY A 1 94 ? 6.200 -7.806 3.587 1.00 87.62 94 GLY A CA 1
ATOM 714 C C . GLY A 1 94 ? 5.597 -6.406 3.715 1.00 87.62 94 GLY A C 1
ATOM 715 O O . GLY A 1 94 ? 6.061 -5.514 3.006 1.00 87.62 94 GLY A O 1
ATOM 716 N N . TRP A 1 95 ? 4.598 -6.210 4.582 1.00 93.44 95 TRP A N 1
ATOM 717 C CA . TRP A 1 95 ? 4.054 -4.887 4.890 1.00 93.44 95 TRP A CA 1
ATOM 718 C C . TRP A 1 95 ? 3.472 -4.789 6.307 1.00 93.44 95 TRP A C 1
ATOM 720 O O . TRP A 1 95 ? 3.059 -5.785 6.899 1.00 93.44 95 TRP A O 1
ATOM 730 N N . THR A 1 96 ? 3.411 -3.567 6.822 1.00 92.69 96 THR A N 1
ATOM 731 C CA . THR A 1 96 ? 2.777 -3.162 8.077 1.00 92.69 96 THR A CA 1
ATOM 732 C C . THR A 1 96 ? 1.936 -1.911 7.840 1.00 92.69 96 THR A C 1
ATOM 734 O O . THR A 1 96 ? 2.253 -1.080 6.989 1.00 92.69 96 T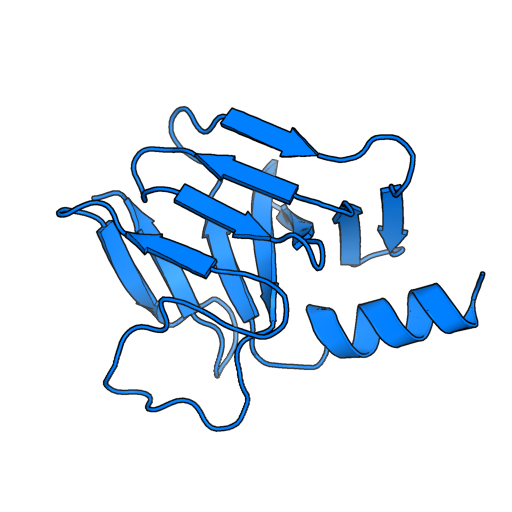HR A O 1
ATOM 737 N N . LEU A 1 97 ? 0.832 -1.790 8.565 1.00 92.12 97 LEU A N 1
ATOM 738 C CA . LEU A 1 97 ? -0.070 -0.651 8.531 1.00 92.12 97 LEU A CA 1
ATOM 739 C C . LEU A 1 97 ? -0.302 -0.146 9.949 1.00 92.12 97 LEU A C 1
ATOM 741 O O . LEU A 1 97 ? -0.890 -0.829 10.784 1.00 92.12 97 LEU A O 1
ATOM 745 N N . GLU A 1 98 ? 0.073 1.101 10.170 1.00 91.50 98 GLU A N 1
ATOM 746 C CA . GLU A 1 98 ? -0.322 1.874 11.334 1.00 91.50 98 GLU A CA 1
ATOM 747 C C . GLU A 1 98 ? -1.582 2.659 10.974 1.00 91.50 98 GLU A C 1
ATOM 749 O O . GLU A 1 98 ? -1.533 3.566 10.140 1.00 91.50 98 GLU A O 1
ATOM 754 N N . LEU A 1 99 ? -2.727 2.303 11.564 1.00 89.50 99 LEU A N 1
ATOM 755 C CA . LEU A 1 99 ? -3.968 3.046 11.349 1.00 89.50 99 LEU A CA 1
ATOM 756 C C . LEU A 1 99 ? -3.979 4.343 12.152 1.00 89.50 99 LEU A C 1
ATOM 758 O O . LEU A 1 99 ? -3.685 4.360 13.348 1.00 89.50 99 LEU A O 1
ATOM 762 N N . ALA A 1 100 ? -4.415 5.422 11.506 1.00 88.50 100 ALA A N 1
ATOM 763 C CA . ALA A 1 100 ? -4.780 6.633 12.223 1.00 88.50 100 ALA A CA 1
ATOM 764 C C . ALA A 1 100 ? -6.020 6.377 13.111 1.00 88.50 100 ALA A C 1
ATOM 766 O O . ALA A 1 100 ? -6.876 5.577 12.735 1.00 88.50 100 ALA A O 1
ATOM 767 N N . PRO A 1 101 ? -6.198 7.098 14.237 1.00 84.25 101 PRO A N 1
ATOM 768 C CA . PRO A 1 101 ? -7.309 6.863 15.171 1.00 84.25 101 PRO A CA 1
ATOM 769 C C . PRO A 1 101 ? -8.716 6.957 14.565 1.00 84.25 101 PRO A C 1
ATOM 771 O O . PRO A 1 101 ? -9.656 6.381 15.100 1.00 84.25 101 PRO A O 1
ATOM 774 N N . ARG A 1 102 ? -8.869 7.707 13.468 1.00 84.94 102 ARG A N 1
ATOM 775 C CA . ARG A 1 102 ? -10.140 7.863 12.748 1.00 84.94 102 ARG A CA 1
ATOM 776 C C . ARG A 1 102 ? -10.239 6.978 11.508 1.00 84.94 102 ARG A C 1
ATOM 778 O O . ARG A 1 102 ? -11.268 6.966 10.854 1.00 84.94 102 ARG A O 1
ATOM 785 N N . ALA A 1 103 ? -9.184 6.257 11.149 1.00 87.38 103 ALA A N 1
ATOM 786 C CA . ALA A 1 103 ? -9.221 5.383 9.992 1.00 87.38 103 ALA A CA 1
ATOM 787 C C . ALA A 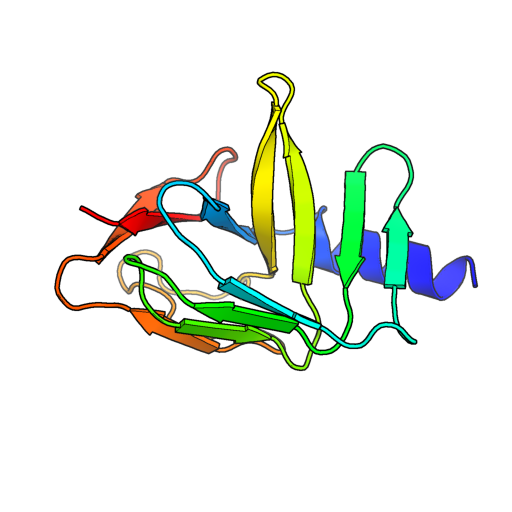1 103 ? -10.012 4.111 10.305 1.00 87.38 103 ALA A C 1
ATOM 789 O O . ALA A 1 103 ? -9.976 3.587 11.418 1.00 87.38 103 ALA A O 1
ATOM 790 N N . THR A 1 104 ? -10.704 3.590 9.298 1.00 87.00 104 THR A N 1
ATOM 791 C CA . THR A 1 104 ? -11.473 2.350 9.413 1.00 87.00 104 THR A CA 1
ATOM 792 C C . THR A 1 104 ? -11.084 1.375 8.314 1.00 87.00 104 THR A C 1
ATOM 794 O O . THR A 1 104 ? -10.744 1.769 7.193 1.00 87.00 104 THR A O 1
ATOM 797 N N . ILE A 1 105 ? -11.132 0.082 8.638 1.00 88.44 105 ILE A N 1
ATOM 798 C CA . ILE A 1 105 ? -10.994 -0.992 7.655 1.00 88.44 105 ILE A CA 1
ATOM 799 C C . ILE A 1 105 ? -12.366 -1.608 7.422 1.00 88.44 105 ILE A C 1
ATOM 801 O O . ILE A 1 105 ? -13.065 -1.956 8.369 1.00 88.44 105 ILE A O 1
ATOM 805 N N . GLY A 1 106 ? -12.749 -1.749 6.157 1.00 88.19 106 GLY A N 1
ATOM 806 C CA . GLY A 1 106 ? -14.003 -2.382 5.764 1.00 88.19 106 GLY A CA 1
ATOM 807 C C . GLY A 1 106 ? -13.846 -3.324 4.571 1.00 88.19 106 GLY A C 1
ATOM 808 O O . GLY A 1 106 ? -12.729 -3.530 4.086 1.00 88.19 106 GLY A O 1
ATOM 809 N N . PRO A 1 107 ? -14.961 -3.884 4.068 1.00 87.62 107 PRO A N 1
ATOM 810 C CA . PRO A 1 107 ? -14.958 -4.773 2.910 1.00 87.62 107 PRO A CA 1
ATOM 811 C C . PRO A 1 107 ? -14.387 -4.095 1.659 1.00 87.62 107 PRO A C 1
ATOM 813 O O . PRO A 1 107 ? -14.771 -2.973 1.310 1.00 87.62 107 PRO A O 1
ATOM 816 N N . GLY A 1 108 ? -13.456 -4.781 0.996 1.00 86.50 108 GLY A N 1
ATOM 817 C CA . GLY A 1 108 ? -12.807 -4.321 -0.225 1.00 86.50 108 GLY A CA 1
ATOM 818 C C . GLY A 1 108 ? -13.622 -4.583 -1.500 1.00 86.50 108 GLY A C 1
ATOM 819 O O . GLY A 1 108 ? -14.775 -5.005 -1.443 1.00 86.50 108 GLY A O 1
ATOM 820 N N . PRO A 1 109 ? -13.039 -4.303 -2.681 1.00 83.12 109 PRO A N 1
ATOM 821 C CA . PRO A 1 109 ? -13.735 -4.419 -3.965 1.00 83.12 109 PRO A CA 1
ATOM 822 C C . PRO A 1 109 ? -14.095 -5.852 -4.379 1.00 83.12 109 PRO A C 1
ATOM 824 O O . PRO A 1 109 ? -15.055 -6.030 -5.127 1.00 83.12 109 PRO A O 1
ATOM 827 N N . ARG A 1 110 ? -13.314 -6.851 -3.950 1.00 85.94 110 ARG A N 1
ATOM 828 C CA . ARG A 1 110 ? -13.578 -8.276 -4.189 1.00 85.94 110 ARG A CA 1
ATOM 829 C C . ARG A 1 110 ? -13.875 -8.980 -2.874 1.00 85.94 110 ARG A C 1
ATOM 831 O O . ARG A 1 110 ? -13.507 -8.500 -1.803 1.00 85.94 110 ARG A O 1
ATOM 838 N N . GLU A 1 111 ? -14.508 -10.143 -2.965 1.00 82.25 111 GLU A N 1
ATOM 839 C CA . GLU A 1 111 ? -14.680 -11.007 -1.803 1.00 82.25 111 GLU A CA 1
ATOM 840 C C . GLU A 1 111 ? -13.315 -11.338 -1.184 1.00 82.25 111 GLU A C 1
ATOM 842 O O . GLU A 1 111 ? -12.379 -11.727 -1.880 1.00 82.25 111 GLU A O 1
ATOM 847 N N . GLY A 1 112 ? -13.190 -11.128 0.126 1.00 84.06 112 GLY A N 1
ATOM 848 C CA . GLY A 1 112 ? -11.938 -11.336 0.849 1.00 84.06 112 GLY A CA 1
ATOM 849 C C . GLY A 1 112 ? -10.930 -10.188 0.745 1.00 84.06 112 GLY A C 1
ATOM 850 O O . GLY A 1 112 ? -9.958 -10.206 1.496 1.00 84.06 112 GLY A O 1
ATOM 851 N N . ASP A 1 113 ? -11.153 -9.168 -0.085 1.00 87.69 113 ASP A N 1
ATOM 852 C CA . ASP A 1 113 ? -10.355 -7.942 -0.022 1.00 87.69 113 ASP A CA 1
ATOM 853 C C . ASP A 1 113 ? -10.799 -7.080 1.167 1.00 87.69 113 ASP A C 1
ATOM 855 O O . ASP A 1 113 ? -11.945 -7.132 1.626 1.00 87.69 113 ASP A O 1
ATOM 859 N N . LEU A 1 114 ? -9.894 -6.226 1.632 1.00 89.56 114 LEU A N 1
ATOM 860 C CA . LEU A 1 114 ? -10.198 -5.159 2.577 1.00 89.56 114 LEU A CA 1
ATOM 861 C C . LEU A 1 114 ? -9.842 -3.809 1.978 1.00 89.56 114 LEU A C 1
ATOM 863 O O . LEU A 1 114 ? -8.979 -3.712 1.110 1.00 89.56 114 LEU A O 1
ATOM 867 N N . ILE A 1 115 ? -10.487 -2.755 2.460 1.00 90.56 115 ILE A N 1
ATOM 868 C CA . ILE A 1 115 ? -10.139 -1.382 2.115 1.00 90.56 115 ILE A CA 1
ATOM 869 C C . ILE A 1 115 ? -9.974 -0.545 3.374 1.00 90.56 115 ILE A C 1
ATOM 871 O O . ILE A 1 115 ? -10.817 -0.593 4.269 1.00 90.56 115 ILE A O 1
ATOM 875 N N . VAL A 1 116 ? -8.902 0.241 3.415 1.00 89.94 116 VAL A N 1
ATOM 876 C CA . VAL A 1 116 ? -8.683 1.254 4.444 1.00 89.94 116 VAL A CA 1
ATOM 877 C C . VAL A 1 116 ? -9.225 2.577 3.939 1.00 89.94 116 VAL A C 1
ATOM 879 O O . VAL A 1 116 ? -8.918 3.004 2.820 1.00 89.94 116 VAL A O 1
ATOM 882 N N . LYS A 1 117 ? -10.040 3.224 4.765 1.00 84.50 117 LYS A N 1
ATOM 883 C CA . LYS A 1 117 ? -10.592 4.548 4.500 1.00 84.50 117 LYS A CA 1
ATOM 884 C C . LYS A 1 117 ? -10.202 5.479 5.635 1.00 84.50 117 LYS A C 1
ATOM 886 O O . LYS A 1 117 ? -10.306 5.116 6.805 1.00 84.50 117 LYS A O 1
ATOM 891 N N . ALA A 1 118 ? -9.760 6.672 5.263 1.00 80.94 118 ALA A N 1
ATOM 892 C CA . ALA A 1 118 ? -9.786 7.790 6.185 1.00 80.94 118 ALA A CA 1
ATOM 893 C C . ALA A 1 118 ? -11.241 8.252 6.355 1.00 80.94 118 ALA A C 1
ATOM 895 O O . ALA A 1 118 ? -12.010 8.191 5.391 1.00 80.94 118 ALA A O 1
ATOM 896 N N . ASP A 1 119 ? -11.591 8.658 7.570 1.00 66.56 119 ASP A N 1
ATOM 897 C CA . ASP A 1 119 ? -12.873 9.285 7.921 1.00 66.56 119 ASP A CA 1
ATOM 898 C C . ASP A 1 119 ? -12.941 10.754 7.480 1.00 66.56 119 ASP A C 1
ATOM 900 O O . ASP A 1 119 ?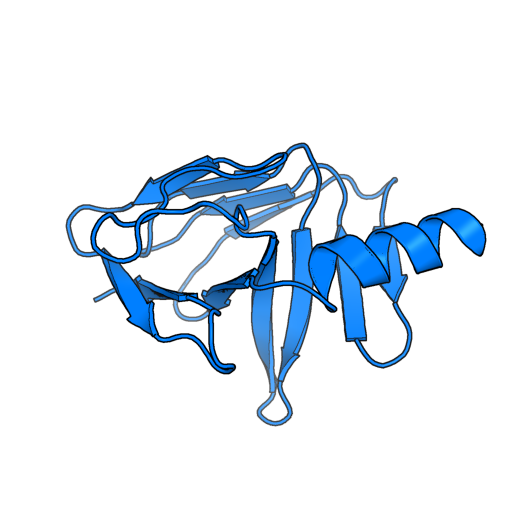 -11.879 11.425 7.476 1.00 66.56 119 ASP A O 1
#

Sequence (119 aa):
RQARVAALRARFFDGPVLVVDLSGGTNYTFNPHDVHALDGLGTYYGTFRLAGPFGILEAPGGALMIETKRGRRRVTVPLPNDRDRDTPPVAGPGWTLELAPRATIGPGPREGDLIVKAD

Secondary structure (DSSP, 8-state):
-HHHHHHHHIIIIIS-EEEEE-TTT-EEE--TTSEEEETTTEEEESSEEEEETTEEEEETT-EEEEE-TTS-EEEEEEPPTT--SSS--SEETTEEEEE-TT-EEEE-SSTT-EEEE--

Foldseek 3Di:
DVVVLVVCCCQFPVAAKEKEWPPDDKDKDFDPVDWADNPPAAIWTAQMWMADLQFIKTANVTWGWDQDPVRTIMIIGGADPPDDPVDDAQDDDRMGGDGDPQKDKDDDPDVNYIYIDRD

Mean predicted aligned error: 5.67 Å

Radius of gyration: 13.34 Å; Cα contacts (8 Å, |Δi|>4): 265; chains: 1; bounding box: 30×32×33 Å

Solvent-accessible surface area (backbone atoms only — not comparable to full-atom values): 6504 Å² total; per-residue (Å²): 112,68,70,60,53,52,54,48,43,51,52,66,59,76,46,38,29,38,34,37,65,57,74,77,77,53,51,72,51,62,39,85,90,43,64,43,80,40,90,99,67,34,35,39,31,28,43,25,35,39,38,38,69,39,25,38,39,41,14,71,65,24,36,37,40,27,72,45,100,83,78,46,50,32,41,34,39,37,48,56,92,86,60,62,89,90,52,83,79,48,57,36,81,42,34,39,39,49,71,27,96,65,30,47,75,46,83,28,98,49,90,75,19,30,27,50,38,52,115

pLDDT: mean 84.26, std 9.02, range [61.53, 94.81]